Protein AF-A0A7V5C250-F1 (afdb_monomer)

pLDDT: mean 91.51, std 9.55, range [36.75, 97.75]

Secondary structure (DSSP, 8-state):
-PPP-SEEEETTEEEETTEEEETT-BHHHHHHHHHHHH-S-SEE--SEEGGG-TT--PSSSEEEEEEETTEEEEEE-S--SS-SSS--EEEEEEE-SPSSP-EETT--BTT-BHHHHHHHH-STTEEEEE-SS-TTSEEEEES--SS--EEEEES-SSTT-BB---EEEPPTT-

Structure (mmCIF, N/CA/C/O backbone):
data_AF-A0A7V5C250-F1
#
_entry.id   AF-A0A7V5C250-F1
#
loop_
_atom_site.group_PDB
_atom_site.id
_atom_site.type_symbol
_atom_site.label_atom_id
_atom_site.label_alt_id
_atom_site.label_comp_id
_atom_site.label_asym_id
_atom_site.label_entity_id
_atom_site.label_seq_id
_atom_site.pdbx_PDB_ins_code
_atom_site.Cartn_x
_atom_site.Cartn_y
_atom_site.Cartn_z
_atom_site.occupancy
_atom_site.B_iso_or_equiv
_atom_site.auth_seq_id
_atom_site.auth_comp_id
_atom_site.auth_asym_id
_atom_site.auth_atom_id
_atom_site.pdbx_PDB_model_num
ATOM 1 N N . MET A 1 1 ? -15.022 -21.626 -5.020 1.00 39.81 1 MET A N 1
ATOM 2 C CA . MET A 1 1 ? -15.410 -20.202 -4.944 1.00 39.81 1 MET A CA 1
ATOM 3 C C . MET A 1 1 ? -15.406 -19.664 -6.365 1.00 39.81 1 MET A C 1
ATOM 5 O O . MET A 1 1 ? -14.561 -20.129 -7.127 1.00 39.81 1 MET A O 1
ATOM 9 N N . PRO A 1 2 ? -16.362 -18.813 -6.773 1.00 36.75 2 PRO A N 1
ATOM 10 C CA . PRO A 1 2 ? -16.223 -18.105 -8.042 1.00 36.75 2 PRO A CA 1
ATOM 11 C C . PRO A 1 2 ? -14.930 -17.271 -8.000 1.00 36.75 2 PRO A C 1
ATOM 13 O O . PRO A 1 2 ? -14.522 -16.882 -6.903 1.00 36.75 2 PRO A O 1
ATOM 16 N N . PRO A 1 3 ? -14.255 -17.036 -9.137 1.00 47.78 3 PRO A N 1
ATOM 17 C CA . PRO A 1 3 ? -13.134 -16.107 -9.157 1.00 47.78 3 PRO A CA 1
ATOM 18 C C . PRO A 1 3 ? -13.649 -14.734 -8.710 1.00 47.78 3 PRO A C 1
ATOM 20 O O . PRO A 1 3 ? -14.612 -14.222 -9.287 1.00 47.78 3 PRO A O 1
ATOM 23 N N . SER A 1 4 ? -13.051 -14.162 -7.661 1.00 54.00 4 SER A N 1
ATOM 24 C CA . SER A 1 4 ? -13.277 -12.755 -7.331 1.00 54.00 4 SER A CA 1
ATOM 25 C C . SER A 1 4 ? -12.920 -11.927 -8.567 1.00 54.00 4 SER A C 1
ATOM 27 O O . SER A 1 4 ? -11.963 -12.242 -9.267 1.00 54.00 4 SER A O 1
ATOM 29 N N . THR A 1 5 ? -13.724 -10.920 -8.896 1.00 67.00 5 THR A N 1
ATOM 30 C CA . THR A 1 5 ? -13.434 -9.956 -9.982 1.00 67.00 5 THR A CA 1
ATOM 31 C C . THR A 1 5 ? -12.969 -8.630 -9.377 1.00 67.00 5 THR A C 1
ATOM 33 O O . THR A 1 5 ? -13.219 -7.560 -9.909 1.00 67.00 5 THR A O 1
ATOM 36 N N . GLU A 1 6 ? -12.358 -8.702 -8.202 1.00 86.81 6 GLU A N 1
ATOM 37 C CA . GLU A 1 6 ? -12.031 -7.556 -7.363 1.00 86.81 6 GLU A CA 1
ATOM 38 C C . GLU A 1 6 ? -10.576 -7.673 -6.920 1.00 86.81 6 GLU A C 1
ATOM 40 O O . GLU A 1 6 ? -10.016 -8.776 -6.897 1.00 86.81 6 GLU A O 1
ATOM 45 N N . VAL A 1 7 ? -9.974 -6.536 -6.587 1.00 92.50 7 VAL A N 1
ATOM 46 C CA . VAL A 1 7 ? -8.665 -6.490 -5.944 1.00 92.50 7 VAL A CA 1
ATOM 47 C C . VAL A 1 7 ? -8.858 -6.561 -4.432 1.00 92.50 7 VAL A C 1
ATOM 49 O O . VAL A 1 7 ? -9.634 -5.797 -3.865 1.00 92.50 7 VAL A O 1
ATOM 52 N N . VAL A 1 8 ? -8.148 -7.480 -3.784 1.00 95.94 8 VAL A N 1
ATOM 53 C CA . VAL A 1 8 ? -8.132 -7.629 -2.323 1.00 95.94 8 VAL A CA 1
ATOM 54 C C . VAL A 1 8 ? -6.754 -7.240 -1.799 1.00 95.94 8 VAL A C 1
ATOM 56 O O . VAL A 1 8 ? -5.744 -7.711 -2.322 1.00 95.94 8 VAL A O 1
ATOM 59 N N . LEU A 1 9 ? -6.719 -6.386 -0.776 1.00 96.19 9 LEU A N 1
ATOM 60 C CA . LEU A 1 9 ? -5.489 -5.851 -0.176 1.00 96.19 9 LEU A CA 1
ATOM 61 C C . LEU A 1 9 ? -4.973 -6.768 0.946 1.00 96.19 9 LEU A C 1
ATOM 63 O O . LEU A 1 9 ? -5.772 -7.271 1.741 1.00 96.19 9 LEU A O 1
ATOM 67 N N . THR A 1 10 ? -3.660 -7.002 1.016 1.00 96.50 10 THR A N 1
ATOM 68 C CA . THR A 1 10 ? -3.048 -7.949 1.968 1.00 96.50 10 THR A CA 1
ATOM 69 C C . THR A 1 10 ? -1.661 -7.495 2.434 1.00 96.50 10 THR A C 1
ATOM 71 O O . THR A 1 10 ? -1.009 -6.677 1.795 1.00 96.50 10 THR A O 1
ATOM 74 N N . ASP A 1 11 ? -1.158 -8.092 3.512 1.00 95.56 11 ASP A N 1
ATOM 75 C CA . ASP A 1 11 ? 0.192 -7.865 4.047 1.00 95.56 11 ASP A CA 1
ATOM 76 C C . ASP A 1 11 ? 1.328 -8.443 3.192 1.00 95.56 11 ASP A C 1
ATOM 78 O O . ASP A 1 11 ? 2.486 -8.071 3.379 1.00 95.56 11 ASP A O 1
ATOM 82 N N . GLU A 1 12 ? 1.019 -9.285 2.208 1.00 95.62 12 GLU A N 1
ATOM 83 C CA . GLU A 1 12 ? 2.008 -9.863 1.288 1.00 95.62 12 GLU A CA 1
ATOM 84 C C . GLU A 1 12 ? 1.921 -9.289 -0.139 1.00 95.62 12 GLU A C 1
ATOM 86 O O . GLU A 1 12 ? 2.709 -9.670 -1.009 1.00 95.62 12 GLU A O 1
ATOM 91 N N . GLY A 1 13 ? 0.978 -8.377 -0.395 1.00 96.19 13 GLY A N 1
ATOM 92 C CA . GLY A 1 13 ? 0.708 -7.799 -1.711 1.00 96.19 13 GLY A CA 1
ATOM 93 C C . GLY A 1 13 ? -0.789 -7.635 -1.956 1.00 96.19 13 GLY A C 1
ATOM 94 O O . GLY A 1 13 ? -1.530 -7.196 -1.078 1.00 96.19 13 GLY A O 1
ATOM 95 N N . ILE A 1 14 ? -1.260 -8.016 -3.141 1.00 96.81 14 ILE A N 1
ATOM 96 C CA . ILE A 1 14 ? -2.683 -7.969 -3.494 1.00 96.81 14 ILE A CA 1
ATOM 97 C C . ILE A 1 14 ? -3.136 -9.266 -4.162 1.00 96.81 14 ILE A C 1
ATOM 99 O O . ILE A 1 14 ? -2.368 -9.956 -4.833 1.00 96.81 14 ILE A O 1
ATOM 103 N N . GLN A 1 15 ? -4.421 -9.577 -4.046 1.00 96.06 15 GLN A N 1
ATOM 104 C CA . GLN A 1 15 ? -5.065 -10.569 -4.896 1.00 96.06 15 GLN A CA 1
ATOM 105 C C . GLN A 1 15 ? -5.864 -9.842 -5.979 1.00 96.06 15 GLN A C 1
ATOM 107 O O . GLN A 1 15 ? -6.912 -9.268 -5.699 1.00 96.06 15 GLN A O 1
ATOM 112 N N . ALA A 1 16 ? -5.382 -9.879 -7.220 1.00 94.19 16 ALA A N 1
ATOM 113 C CA . ALA A 1 16 ? -6.074 -9.340 -8.385 1.00 94.19 16 ALA A CA 1
ATOM 114 C C . ALA A 1 16 ? -6.988 -10.422 -8.975 1.00 94.19 16 ALA A C 1
ATOM 116 O O . ALA A 1 16 ? -6.586 -11.268 -9.780 1.00 94.19 16 ALA A O 1
ATOM 117 N N . GLY A 1 17 ? -8.238 -10.428 -8.521 1.00 90.56 17 GLY A N 1
ATOM 118 C CA . GLY A 1 17 ? -9.233 -11.412 -8.903 1.00 90.56 17 GLY A CA 1
ATO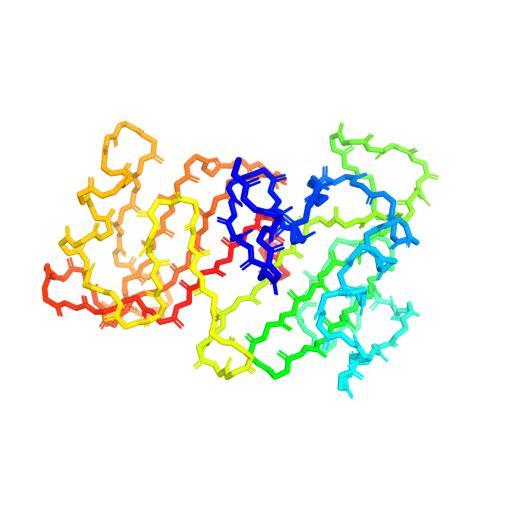M 119 C C . GLY A 1 17 ? -8.831 -12.853 -8.566 1.00 90.56 17 GLY A C 1
ATOM 120 O O . GLY A 1 17 ? -8.838 -13.270 -7.407 1.00 90.56 17 GLY A O 1
ATOM 121 N N . GLY A 1 18 ? -8.505 -13.651 -9.586 1.00 89.75 18 GLY A N 1
ATOM 122 C CA . GLY A 1 18 ? -8.032 -15.031 -9.416 1.00 89.75 18 GLY A CA 1
ATOM 123 C C . GLY A 1 18 ? -6.521 -15.173 -9.196 1.00 89.75 18 GLY A C 1
ATOM 124 O O . GLY A 1 18 ? -6.065 -16.286 -8.930 1.00 89.75 18 GLY A O 1
ATOM 125 N N . THR A 1 19 ? -5.759 -14.085 -9.321 1.00 94.25 19 THR A N 1
ATOM 126 C CA . THR A 1 19 ? -4.293 -14.103 -9.370 1.00 94.25 19 THR A CA 1
ATOM 127 C C . THR A 1 19 ? -3.703 -13.448 -8.128 1.00 94.25 19 THR A C 1
ATOM 129 O O . THR A 1 19 ? -4.069 -12.332 -7.771 1.00 94.25 19 THR A O 1
ATOM 132 N N . TRP A 1 20 ? -2.764 -14.135 -7.481 1.00 95.69 20 TRP A N 1
ATOM 133 C CA . TRP A 1 20 ? -1.956 -13.553 -6.411 1.00 95.69 20 TRP A CA 1
ATOM 134 C C . TRP A 1 20 ? -0.824 -12.713 -6.993 1.00 95.69 20 TRP A C 1
ATOM 136 O O . TRP A 1 20 ? -0.086 -13.194 -7.850 1.00 95.69 20 TRP A O 1
ATOM 146 N N . VAL A 1 21 ? -0.685 -11.488 -6.496 1.00 97.12 21 VAL A N 1
ATOM 147 C CA . VAL A 1 21 ? 0.361 -10.532 -6.857 1.00 97.12 21 VAL A CA 1
ATOM 148 C C . VAL A 1 21 ? 1.117 -10.166 -5.583 1.00 97.12 21 VAL A C 1
ATOM 150 O O . VAL A 1 21 ? 0.704 -9.301 -4.814 1.00 97.12 21 VAL A O 1
ATOM 153 N N . TYR A 1 22 ? 2.223 -10.864 -5.349 1.00 96.81 22 TYR A N 1
ATOM 154 C CA . TYR A 1 22 ? 3.066 -10.667 -4.171 1.00 96.81 22 TYR A CA 1
ATOM 155 C C . TYR A 1 22 ? 3.995 -9.467 -4.330 1.00 96.81 22 TYR A C 1
ATOM 157 O O . TYR A 1 22 ? 4.445 -9.180 -5.444 1.00 96.81 22 TYR A O 1
ATOM 165 N N . PHE A 1 23 ? 4.380 -8.835 -3.222 1.00 96.88 23 PHE A N 1
ATOM 166 C CA . PHE A 1 23 ? 5.560 -7.973 -3.217 1.00 96.88 23 PHE A CA 1
ATOM 167 C C . PHE A 1 23 ? 6.773 -8.741 -3.762 1.00 96.88 23 PHE A C 1
ATOM 169 O O . PHE A 1 23 ? 6.956 -9.934 -3.515 1.00 96.88 23 PHE A O 1
ATOM 176 N N . GLY A 1 24 ? 7.561 -8.076 -4.601 1.00 95.50 24 GLY A N 1
ATOM 177 C CA . GLY A 1 24 ? 8.620 -8.708 -5.377 1.00 95.50 24 GLY A CA 1
ATOM 178 C C . GLY A 1 24 ? 8.162 -9.325 -6.699 1.00 95.50 24 GLY A C 1
ATOM 179 O O . GLY A 1 24 ? 9.011 -9.745 -7.478 1.00 95.50 24 GLY A O 1
ATOM 180 N N . MET A 1 25 ? 6.872 -9.379 -7.033 1.00 97.19 25 MET A N 1
ATOM 181 C CA . MET A 1 25 ? 6.458 -9.843 -8.362 1.00 97.19 25 MET A CA 1
ATOM 182 C C . MET A 1 25 ? 6.950 -8.884 -9.456 1.00 97.19 25 MET A C 1
ATOM 184 O O . MET A 1 25 ? 7.057 -7.672 -9.244 1.00 97.19 25 MET A O 1
ATOM 188 N N . ARG A 1 26 ? 7.307 -9.425 -10.629 1.00 97.19 26 ARG A N 1
ATOM 189 C CA . ARG A 1 26 ? 7.811 -8.606 -11.740 1.00 97.19 26 ARG A CA 1
ATOM 190 C C . ARG A 1 26 ? 6.754 -7.616 -12.197 1.00 97.19 26 ARG A C 1
ATOM 192 O O . ARG A 1 26 ? 5.584 -7.962 -12.296 1.00 97.19 26 ARG A O 1
ATOM 199 N N . GLU A 1 27 ? 7.207 -6.420 -12.557 1.00 96.44 27 GLU A N 1
ATOM 200 C CA . GLU A 1 27 ? 6.340 -5.327 -13.007 1.00 96.44 27 GLU A CA 1
ATOM 201 C C . GLU A 1 27 ? 5.358 -5.757 -14.109 1.00 96.44 27 GLU A C 1
ATOM 203 O O . GLU A 1 27 ? 4.163 -5.520 -13.978 1.00 96.44 27 GLU A O 1
ATOM 208 N N . GLU A 1 28 ? 5.838 -6.445 -15.147 1.00 96.38 28 GLU A N 1
ATOM 209 C CA . GLU A 1 28 ? 5.000 -6.883 -16.273 1.00 96.38 28 GLU A CA 1
ATOM 210 C C . GLU A 1 28 ? 3.907 -7.876 -15.839 1.00 96.38 28 GLU A C 1
ATOM 212 O O . GLU A 1 28 ? 2.752 -7.724 -16.227 1.00 96.38 28 GLU A O 1
ATOM 217 N N . GLU A 1 29 ? 4.258 -8.851 -14.993 1.00 96.25 29 GLU A N 1
ATOM 218 C CA . GLU A 1 29 ? 3.333 -9.873 -14.476 1.00 96.25 29 GLU A CA 1
ATOM 219 C C . GLU A 1 29 ? 2.268 -9.235 -13.566 1.00 96.25 29 GLU A C 1
ATOM 221 O O . GLU A 1 29 ? 1.075 -9.522 -13.687 1.00 96.25 29 GLU A O 1
ATOM 226 N N . THR A 1 30 ? 2.686 -8.310 -12.697 1.00 97.00 30 THR A N 1
ATOM 227 C CA . THR A 1 30 ? 1.782 -7.526 -11.851 1.00 97.00 30 THR A CA 1
ATOM 228 C C . THR A 1 30 ? 0.823 -6.682 -12.690 1.00 97.00 30 THR A C 1
ATOM 230 O O . THR A 1 30 ? -0.385 -6.705 -12.458 1.00 97.00 30 THR A O 1
ATOM 233 N N . MET A 1 31 ? 1.340 -5.947 -13.678 1.00 96.81 31 MET A N 1
ATOM 234 C CA . MET A 1 31 ? 0.531 -5.080 -14.532 1.00 96.81 31 MET A CA 1
ATOM 235 C C . MET A 1 31 ? -0.475 -5.876 -15.360 1.00 96.81 31 MET A C 1
ATOM 237 O O . MET A 1 31 ? -1.628 -5.461 -15.457 1.00 96.81 31 MET A O 1
ATOM 241 N N . GLU A 1 32 ? -0.089 -7.033 -15.902 1.00 95.94 32 GLU A N 1
ATOM 242 C CA . GLU A 1 32 ? -1.011 -7.933 -16.601 1.00 95.94 32 GLU A CA 1
ATOM 243 C C . GLU A 1 32 ? -2.151 -8.394 -15.680 1.00 95.94 32 GLU A C 1
ATOM 245 O O . GLU A 1 32 ? -3.323 -8.299 -16.048 1.00 95.94 32 GLU A O 1
ATOM 250 N N . ALA A 1 33 ? -1.831 -8.835 -14.460 1.00 95.19 33 ALA A N 1
ATOM 251 C CA . ALA A 1 33 ? -2.829 -9.315 -13.508 1.00 95.19 33 ALA A CA 1
ATOM 252 C C . ALA A 1 33 ? -3.810 -8.215 -13.066 1.00 95.19 33 ALA A C 1
ATOM 254 O O . ALA A 1 33 ? -5.016 -8.455 -12.993 1.00 95.19 33 ALA A O 1
ATOM 255 N N . VAL A 1 34 ? -3.311 -7.011 -12.780 1.00 95.25 34 VAL A N 1
ATOM 256 C CA . VAL A 1 34 ? -4.134 -5.912 -12.252 1.00 95.25 34 VAL A CA 1
ATOM 257 C C . VAL A 1 34 ? -4.980 -5.272 -13.347 1.00 95.25 34 VAL A C 1
ATOM 259 O O . VAL A 1 34 ? -6.179 -5.077 -13.149 1.00 95.25 34 VAL A O 1
ATOM 262 N N . THR A 1 35 ? -4.408 -5.013 -14.526 1.00 95.06 35 THR A N 1
ATOM 263 C CA . THR A 1 35 ? -5.159 -4.432 -15.657 1.00 95.06 35 THR A CA 1
ATOM 264 C C . THR A 1 35 ? -6.241 -5.375 -16.182 1.00 95.06 35 THR A C 1
ATOM 266 O O . THR A 1 35 ? -7.286 -4.913 -16.636 1.00 95.06 35 THR A O 1
ATOM 269 N N . ALA A 1 36 ? -6.068 -6.694 -16.043 1.00 93.94 36 ALA A N 1
ATOM 270 C CA . ALA A 1 36 ? -7.117 -7.663 -16.359 1.00 93.94 36 ALA A CA 1
ATOM 271 C C . ALA A 1 36 ? -8.372 -7.515 -15.475 1.00 93.94 36 ALA A C 1
ATOM 273 O O . ALA A 1 36 ? -9.458 -7.925 -15.890 1.00 93.94 36 ALA A O 1
ATOM 274 N N . VAL A 1 37 ? -8.234 -6.943 -14.272 1.00 94.25 37 VAL A N 1
ATOM 275 C CA . VAL A 1 37 ? -9.333 -6.734 -13.316 1.00 94.25 37 VAL A CA 1
ATOM 276 C C . VAL A 1 37 ? -9.838 -5.292 -13.347 1.00 94.25 37 VAL A C 1
ATOM 278 O O . VAL A 1 37 ? -11.044 -5.073 -13.431 1.00 94.25 37 VAL A O 1
ATOM 281 N N . LEU A 1 38 ? -8.930 -4.316 -13.289 1.00 92.50 38 LEU A N 1
ATOM 282 C CA . LEU A 1 38 ? -9.260 -2.892 -13.165 1.00 92.50 38 LEU A CA 1
ATOM 283 C C . LEU A 1 38 ? -9.364 -2.151 -14.504 1.00 92.50 38 LEU A C 1
ATOM 285 O O . LEU A 1 38 ? -9.883 -1.038 -14.545 1.00 92.50 38 LEU A O 1
ATOM 289 N N . GLY A 1 39 ? -8.907 -2.758 -15.600 1.00 93.44 39 GLY A N 1
ATOM 290 C CA . GLY A 1 39 ? -8.749 -2.082 -16.884 1.00 93.44 39 GLY A CA 1
ATOM 291 C C . GLY A 1 39 ? -7.508 -1.188 -16.930 1.00 93.44 39 GLY A C 1
ATOM 292 O O . GLY A 1 39 ? -6.586 -1.320 -16.120 1.00 93.44 39 GLY A O 1
ATOM 293 N N . ASP A 1 40 ? -7.485 -0.285 -17.908 1.00 93.81 40 ASP A N 1
ATOM 294 C CA . ASP A 1 40 ? -6.367 0.636 -18.115 1.00 93.81 40 ASP A CA 1
ATOM 295 C C . ASP A 1 40 ? -6.219 1.613 -16.933 1.00 93.81 40 ASP A C 1
ATOM 297 O O . ASP A 1 40 ? -7.233 2.085 -16.407 1.00 93.81 40 ASP A O 1
ATOM 301 N N . PRO A 1 41 ? -4.982 1.935 -16.514 1.00 95.00 41 PRO A N 1
ATOM 302 C CA . PRO A 1 41 ? -4.751 2.921 -15.467 1.00 95.00 41 PRO A CA 1
ATOM 303 C C . PRO A 1 41 ? -5.083 4.339 -15.935 1.00 95.00 41 PRO A C 1
ATOM 305 O O . PRO A 1 41 ? -4.946 4.681 -17.112 1.00 95.00 41 PRO A O 1
ATOM 308 N N . GLU A 1 42 ? -5.476 5.189 -14.990 1.00 94.31 42 GLU A N 1
ATOM 309 C CA . GLU A 1 42 ? -5.726 6.612 -15.238 1.00 94.31 42 GLU A CA 1
ATOM 310 C C . GLU A 1 42 ? -4.414 7.394 -15.349 1.00 94.31 42 GLU A C 1
ATOM 312 O O . GLU A 1 42 ? -4.294 8.320 -16.158 1.00 94.31 42 GLU A O 1
ATOM 317 N N . VAL A 1 43 ? -3.421 6.996 -14.550 1.00 94.69 43 VAL A N 1
ATOM 318 C CA . VAL A 1 43 ? -2.080 7.578 -14.528 1.00 94.69 43 VAL A CA 1
ATOM 319 C C . VAL A 1 43 ? -1.049 6.463 -14.574 1.00 94.69 43 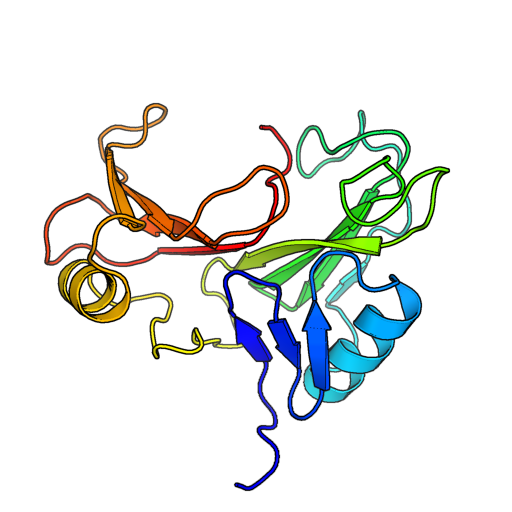VAL A C 1
ATOM 321 O O . VAL A 1 43 ? -1.137 5.473 -13.856 1.00 94.69 43 VAL A O 1
ATOM 324 N N . ASP A 1 44 ? -0.034 6.652 -15.406 1.00 96.62 44 ASP A N 1
ATOM 325 C CA . ASP A 1 44 ? 1.170 5.836 -15.426 1.00 96.62 44 ASP A CA 1
ATOM 326 C C . ASP A 1 44 ? 2.360 6.776 -15.600 1.00 96.62 44 ASP A C 1
ATOM 328 O O . ASP A 1 44 ? 2.515 7.420 -16.643 1.00 96.62 44 ASP A O 1
ATOM 332 N N . SER A 1 45 ? 3.191 6.895 -14.565 1.00 95.25 45 SER A N 1
ATOM 333 C CA . SER A 1 45 ? 4.349 7.790 -14.600 1.00 95.25 45 SER A CA 1
ATOM 334 C C . SER A 1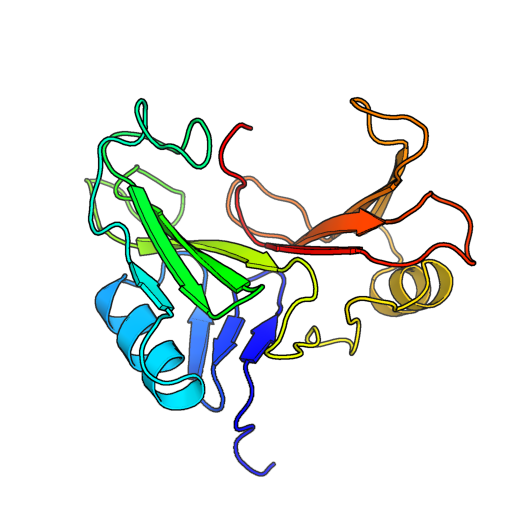 45 ? 5.422 7.330 -15.590 1.00 95.25 45 SER A C 1
ATOM 336 O O . SER A 1 45 ? 6.342 8.089 -15.905 1.00 95.25 45 SER A O 1
ATOM 338 N N . GLY A 1 46 ? 5.369 6.067 -16.023 1.00 95.69 46 GLY A N 1
ATOM 339 C CA . GLY A 1 46 ? 6.532 5.368 -16.543 1.00 95.69 46 GLY A CA 1
ATOM 340 C C . GLY A 1 46 ? 7.658 5.303 -15.505 1.00 95.69 46 GLY A C 1
ATOM 341 O O . GLY A 1 46 ? 7.482 5.623 -14.330 1.00 95.69 46 GLY A O 1
ATOM 342 N N . TRP A 1 47 ? 8.840 4.879 -15.943 1.00 96.00 47 TRP A N 1
ATOM 343 C CA . TRP A 1 47 ? 10.019 4.829 -15.080 1.00 96.00 47 TRP A CA 1
ATOM 344 C C . TRP A 1 47 ? 10.686 6.201 -14.997 1.00 96.00 47 TRP A C 1
ATOM 346 O O . TRP A 1 47 ? 11.213 6.701 -15.993 1.00 96.00 47 TRP A O 1
ATOM 356 N N . ILE A 1 48 ? 10.689 6.777 -13.800 1.00 94.88 48 ILE A N 1
ATOM 357 C CA . ILE A 1 48 ? 11.298 8.070 -13.490 1.00 94.88 48 ILE A CA 1
ATOM 358 C C . ILE A 1 48 ? 12.403 7.910 -12.444 1.00 94.88 48 ILE A C 1
ATOM 360 O O . ILE A 1 48 ? 12.511 6.881 -11.777 1.00 94.88 48 ILE A O 1
ATOM 364 N N . ASP A 1 49 ? 13.241 8.936 -12.316 1.00 92.81 49 ASP A N 1
ATOM 365 C CA . ASP A 1 49 ? 14.266 9.004 -11.275 1.00 92.81 49 ASP A CA 1
ATOM 366 C C . ASP A 1 49 ? 13.617 9.025 -9.883 1.00 92.81 49 ASP A C 1
ATOM 368 O O . ASP A 1 49 ? 12.800 9.900 -9.587 1.00 92.81 49 ASP A O 1
ATOM 372 N N . ALA A 1 50 ? 13.981 8.065 -9.030 1.00 89.62 50 ALA A N 1
ATOM 373 C CA . ALA A 1 50 ? 13.332 7.876 -7.731 1.00 89.62 50 ALA A CA 1
ATOM 374 C C . ALA A 1 50 ? 13.572 9.039 -6.753 1.00 89.62 50 ALA A C 1
ATOM 376 O O . ALA A 1 50 ? 12.737 9.296 -5.887 1.00 89.62 50 ALA A O 1
ATOM 377 N N . LEU A 1 51 ? 14.689 9.761 -6.904 1.00 87.50 51 LEU A N 1
ATOM 378 C CA . LEU A 1 51 ? 15.042 10.910 -6.062 1.00 87.50 51 LEU A CA 1
ATOM 379 C C . LEU A 1 51 ? 14.342 12.202 -6.501 1.00 87.50 51 LEU A C 1
ATOM 381 O O . LEU A 1 51 ? 14.272 13.159 -5.732 1.00 87.50 51 LEU A O 1
ATOM 385 N N . SER A 1 52 ? 13.826 12.222 -7.728 1.00 84.69 52 SER A N 1
ATOM 386 C CA . SER A 1 52 ? 13.091 13.341 -8.324 1.00 84.69 52 SER A CA 1
ATOM 387 C C . SER A 1 52 ? 11.594 13.042 -8.456 1.00 84.69 52 SER A C 1
ATOM 389 O O . SER A 1 52 ? 10.876 13.765 -9.150 1.00 84.69 52 SER A O 1
ATOM 391 N N . SER A 1 53 ? 11.130 11.957 -7.831 1.00 83.94 53 SER A N 1
ATOM 392 C CA . SER A 1 53 ? 9.748 11.503 -7.900 1.00 83.94 53 SER A CA 1
ATOM 393 C C . SER A 1 53 ? 8.802 12.514 -7.235 1.00 83.94 53 SER A C 1
ATOM 395 O O . SER A 1 53 ? 9.048 12.936 -6.101 1.00 83.94 53 SER A O 1
ATOM 397 N N . PRO A 1 54 ? 7.695 12.901 -7.898 1.00 83.81 54 PRO A N 1
ATOM 398 C CA . PRO A 1 54 ? 6.684 13.763 -7.289 1.00 83.81 54 PRO A CA 1
ATOM 399 C C . PRO A 1 54 ? 5.902 13.059 -6.166 1.00 83.81 54 PRO A C 1
ATOM 401 O O . PRO A 1 54 ? 5.190 13.730 -5.425 1.00 83.81 54 PRO A O 1
ATOM 404 N N . PHE A 1 55 ? 6.058 11.738 -6.021 1.00 79.62 55 PHE A N 1
ATOM 405 C CA . PHE A 1 55 ? 5.381 10.887 -5.035 1.00 79.62 55 PHE A CA 1
ATOM 406 C C . PHE A 1 55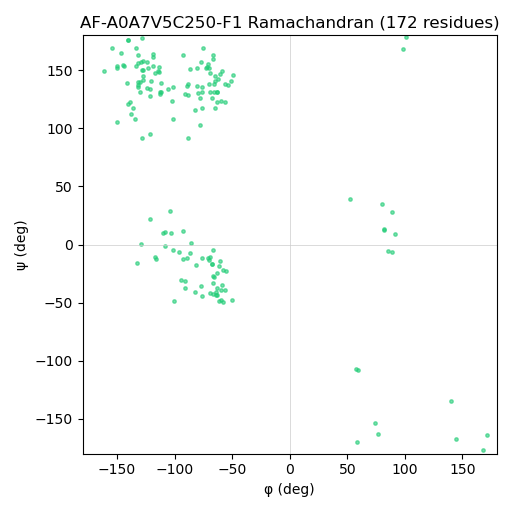 ? 6.188 10.705 -3.734 1.00 79.62 55 PHE A C 1
ATOM 408 O O . PHE A 1 55 ? 5.879 9.846 -2.919 1.00 79.62 55 PHE A O 1
ATOM 415 N N . GLY A 1 56 ? 7.253 11.492 -3.544 1.00 80.38 56 GLY A N 1
ATOM 416 C CA . GLY A 1 56 ? 8.173 11.371 -2.411 1.00 80.38 56 GLY A CA 1
ATOM 417 C C . GLY A 1 56 ? 9.469 10.647 -2.772 1.00 80.38 56 GLY A C 1
ATOM 418 O O . GLY A 1 56 ? 9.681 10.230 -3.910 1.00 80.38 56 GLY A O 1
ATOM 419 N N . VAL A 1 57 ? 10.373 10.528 -1.797 1.00 82.19 57 VAL A N 1
ATOM 420 C CA . VAL A 1 57 ? 11.677 9.882 -2.006 1.00 82.19 57 VAL A CA 1
ATOM 421 C C . VAL A 1 57 ? 11.483 8.370 -1.998 1.00 82.19 57 VAL A C 1
ATOM 423 O O . VAL A 1 57 ? 11.322 7.759 -0.946 1.00 82.19 57 VAL A O 1
ATOM 426 N N . CYS A 1 58 ? 11.487 7.767 -3.181 1.00 88.44 58 CYS A N 1
ATOM 427 C CA . CYS A 1 58 ? 11.354 6.323 -3.340 1.00 88.44 58 CYS A CA 1
ATOM 428 C C . CYS A 1 58 ? 12.736 5.638 -3.382 1.00 88.44 58 CYS A C 1
ATOM 430 O O . CYS A 1 58 ? 13.748 6.303 -3.641 1.00 88.44 58 CYS A O 1
ATOM 432 N N . PRO A 1 59 ? 12.812 4.306 -3.186 1.00 88.12 59 PRO A N 1
ATOM 433 C CA . PRO A 1 59 ? 14.068 3.569 -3.304 1.00 88.12 59 PRO A CA 1
ATOM 434 C C . PRO A 1 59 ? 14.742 3.766 -4.683 1.00 88.12 59 PRO A C 1
ATOM 436 O O . PRO A 1 59 ? 14.117 3.480 -5.711 1.00 88.12 59 PRO A O 1
ATOM 439 N N . PRO A 1 60 ? 16.001 4.250 -4.743 1.00 88.50 60 PRO A N 1
ATOM 440 C CA . PRO A 1 60 ? 16.719 4.479 -5.998 1.00 88.50 60 PRO A CA 1
ATOM 441 C C . PRO A 1 60 ? 17.131 3.165 -6.684 1.00 88.50 60 PRO A C 1
ATOM 443 O O . PRO A 1 60 ? 17.342 2.166 -6.001 1.00 88.50 60 PRO A O 1
ATOM 446 N N . PRO A 1 61 ? 17.335 3.150 -8.019 1.00 92.12 61 PRO A N 1
ATOM 447 C CA . PRO A 1 61 ? 17.489 4.324 -8.887 1.00 92.12 61 PRO A CA 1
ATOM 448 C C . PRO A 1 61 ? 16.203 4.801 -9.571 1.00 92.12 61 PRO A C 1
ATOM 450 O O . PRO A 1 61 ? 16.072 5.992 -9.845 1.00 92.12 61 PRO A O 1
ATOM 453 N N . LEU A 1 62 ? 15.272 3.896 -9.866 1.00 94.62 62 LEU A N 1
ATOM 454 C CA . LEU A 1 62 ? 14.074 4.204 -10.639 1.00 94.62 62 LEU A CA 1
ATOM 455 C C . LEU A 1 62 ? 12.823 3.754 -9.898 1.00 94.62 62 LEU A C 1
ATOM 457 O O . LEU A 1 62 ? 12.813 2.694 -9.269 1.00 94.62 62 LEU A O 1
ATOM 461 N N . VAL A 1 63 ? 11.764 4.537 -10.064 1.00 95.75 63 VAL A N 1
ATOM 462 C CA . VAL A 1 63 ? 10.417 4.223 -9.595 1.00 95.75 63 VAL A CA 1
ATOM 463 C C . VAL A 1 63 ? 9.426 4.371 -10.743 1.00 95.75 63 VAL A C 1
ATOM 465 O O . VAL A 1 63 ? 9.633 5.174 -11.656 1.00 95.75 63 VAL A O 1
ATOM 468 N N . ARG A 1 64 ? 8.352 3.593 -10.699 1.00 96.81 64 ARG A N 1
ATOM 469 C CA . ARG A 1 64 ? 7.156 3.798 -11.512 1.00 96.81 64 ARG A CA 1
ATOM 470 C C . ARG A 1 64 ? 5.935 3.709 -10.614 1.00 96.81 64 ARG A C 1
ATOM 472 O O . ARG A 1 64 ? 5.871 2.820 -9.770 1.00 96.81 64 ARG A O 1
ATOM 479 N N . VAL A 1 65 ? 4.992 4.617 -10.816 1.00 95.75 65 VAL A N 1
ATOM 480 C CA . VAL A 1 65 ? 3.718 4.661 -10.100 1.00 95.75 65 VAL A CA 1
ATOM 481 C C . VAL A 1 65 ? 2.594 4.574 -11.117 1.00 95.75 65 VAL A C 1
ATOM 483 O O . VAL A 1 65 ? 2.641 5.234 -12.161 1.00 95.75 65 VAL A O 1
ATOM 486 N N . VAL A 1 66 ? 1.621 3.717 -10.830 1.00 96.94 66 VAL A N 1
ATOM 487 C CA . VAL A 1 66 ? 0.460 3.479 -11.686 1.00 96.94 66 VAL A CA 1
ATOM 488 C C . VAL A 1 66 ? -0.805 3.581 -10.847 1.00 96.94 66 VAL A C 1
ATOM 490 O O . VAL A 1 66 ? -0.870 2.960 -9.790 1.00 96.94 66 VAL A O 1
ATOM 493 N N . GLU A 1 67 ? -1.797 4.342 -11.307 1.00 95.06 67 GLU A N 1
ATOM 494 C CA . GLU A 1 67 ? -2.951 4.740 -10.492 1.00 95.06 67 GLU A CA 1
ATOM 495 C C . GLU A 1 67 ? -4.297 4.412 -11.157 1.00 95.06 67 GLU A C 1
ATOM 497 O O . GLU A 1 67 ? -4.486 4.599 -12.364 1.00 95.06 67 GLU A O 1
ATOM 502 N N . TRP A 1 68 ? -5.252 3.985 -10.329 1.00 94.38 68 TRP A N 1
ATOM 503 C CA . TRP A 1 68 ? -6.673 3.816 -10.636 1.00 94.38 68 TRP A CA 1
ATOM 504 C C . TRP A 1 68 ? -7.487 4.559 -9.573 1.00 94.38 68 TRP A C 1
ATOM 506 O O . TRP A 1 68 ? -7.790 4.004 -8.512 1.00 94.38 68 TRP A O 1
ATOM 516 N N . GLY A 1 69 ? -7.818 5.825 -9.834 1.00 91.69 69 GLY A N 1
ATOM 517 C CA . GLY A 1 69 ? -8.547 6.669 -8.893 1.00 91.69 69 GLY A CA 1
ATOM 518 C C . GLY A 1 69 ? -7.830 6.797 -7.546 1.00 91.69 69 GLY A C 1
ATOM 519 O O . GLY A 1 69 ? -6.829 7.494 -7.434 1.00 91.69 69 GLY A O 1
ATOM 520 N N . GLY A 1 70 ? -8.361 6.152 -6.504 1.00 91.38 70 GLY A N 1
ATOM 521 C CA . GLY A 1 70 ? -7.796 6.197 -5.14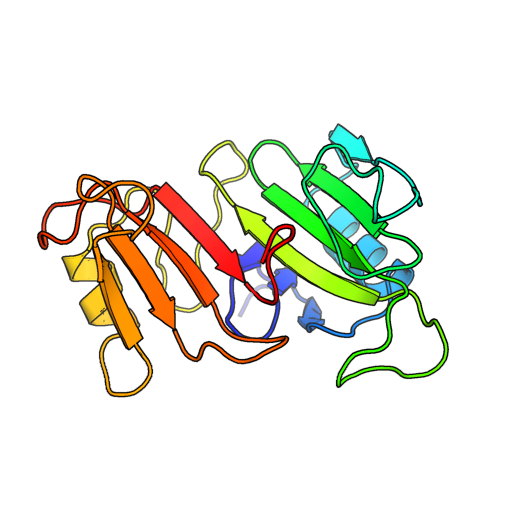9 1.00 91.38 70 GLY A CA 1
ATOM 522 C C . GLY A 1 70 ? -6.697 5.185 -4.846 1.00 91.38 70 GLY A C 1
ATOM 523 O O . GLY A 1 70 ? -6.270 5.132 -3.694 1.00 91.38 70 GLY A O 1
ATOM 524 N N . PHE A 1 71 ? -6.309 4.354 -5.815 1.00 95.19 71 PHE A N 1
ATOM 525 C CA . PHE A 1 71 ? -5.385 3.238 -5.626 1.00 95.19 71 PHE A CA 1
ATOM 526 C C . PHE A 1 71 ? -4.158 3.355 -6.516 1.00 95.19 71 PHE A C 1
ATOM 528 O O . PHE A 1 71 ? -4.287 3.464 -7.735 1.00 95.19 71 PHE A O 1
ATOM 535 N N . SER A 1 72 ? -2.983 3.261 -5.903 1.00 95.50 72 SER A N 1
ATOM 536 C CA . SER A 1 72 ? -1.692 3.404 -6.567 1.00 95.50 72 SER A CA 1
ATOM 537 C C . SER A 1 72 ? -0.828 2.172 -6.331 1.00 95.50 72 SER A C 1
ATOM 539 O O . SER A 1 72 ? -0.705 1.687 -5.207 1.00 95.50 72 SER A O 1
ATOM 541 N N . LEU A 1 73 ? -0.195 1.680 -7.393 1.00 96.75 73 LEU A N 1
ATOM 542 C CA . LEU A 1 73 ? 0.834 0.650 -7.342 1.00 96.75 73 LEU A CA 1
ATOM 543 C C . LEU A 1 73 ? 2.199 1.270 -7.581 1.00 96.75 73 LEU A C 1
ATOM 545 O O . LEU A 1 73 ? 2.400 2.012 -8.544 1.00 96.75 73 LEU A O 1
ATOM 549 N N . TYR A 1 74 ? 3.151 0.881 -6.747 1.00 97.12 74 TYR A N 1
ATOM 550 C CA . TYR A 1 74 ? 4.520 1.348 -6.799 1.00 97.12 74 TYR A CA 1
ATOM 551 C C . TYR A 1 74 ? 5.454 0.211 -7.204 1.00 97.12 74 TYR A C 1
ATOM 553 O O . TYR A 1 74 ? 5.453 -0.894 -6.645 1.00 97.12 74 TYR A O 1
ATOM 561 N N . PHE A 1 75 ? 6.299 0.517 -8.181 1.00 97.06 75 PHE A N 1
ATOM 562 C CA . PHE A 1 75 ? 7.320 -0.371 -8.709 1.00 97.06 75 PHE A CA 1
ATOM 563 C C . PHE A 1 75 ? 8.690 0.258 -8.525 1.00 97.06 75 PHE A C 1
ATOM 565 O O . PHE A 1 75 ? 8.866 1.458 -8.733 1.00 97.06 75 PHE A O 1
ATOM 572 N N . THR A 1 76 ? 9.678 -0.558 -8.181 1.00 95.25 76 THR A N 1
ATOM 573 C CA . THR A 1 76 ? 11.059 -0.114 -7.999 1.00 95.25 76 THR A CA 1
ATOM 574 C C . THR A 1 76 ? 12.019 -0.964 -8.818 1.00 95.25 76 THR A C 1
ATOM 576 O O . THR A 1 76 ? 11.715 -2.094 -9.209 1.00 95.25 76 THR A O 1
ATOM 579 N N . GLN A 1 77 ? 13.186 -0.388 -9.096 1.00 94.88 77 GLN A N 1
ATOM 580 C CA . GLN A 1 77 ? 14.365 -1.092 -9.593 1.00 94.88 77 GLN A CA 1
ATOM 581 C C . GLN A 1 77 ? 15.482 -1.164 -8.532 1.00 94.88 77 GLN A C 1
ATOM 583 O O . GLN A 1 77 ? 16.621 -1.498 -8.853 1.00 94.88 77 GLN A O 1
ATOM 588 N N . ALA A 1 78 ? 15.197 -0.789 -7.286 1.00 92.12 78 ALA A N 1
ATOM 589 C CA . ALA A 1 78 ? 16.138 -0.925 -6.184 1.00 92.12 78 ALA A CA 1
ATOM 590 C C . ALA A 1 78 ? 16.411 -2.400 -5.860 1.00 92.12 78 ALA A C 1
ATOM 592 O O . ALA A 1 78 ? 15.644 -3.287 -6.238 1.00 92.12 78 ALA A O 1
ATOM 593 N N . ASP A 1 79 ? 17.491 -2.649 -5.126 1.00 93.12 79 ASP A N 1
ATOM 594 C CA . ASP A 1 79 ? 17.668 -3.932 -4.455 1.00 93.12 79 ASP A CA 1
ATOM 595 C C . ASP A 1 79 ? 16.654 -4.042 -3.303 1.00 93.12 79 ASP A C 1
ATOM 597 O O . ASP A 1 79 ? 16.419 -3.076 -2.572 1.00 93.12 79 ASP A O 1
ATOM 601 N N . SER A 1 80 ? 16.064 -5.224 -3.154 1.00 91.06 80 SER A N 1
ATOM 602 C CA . SER A 1 80 ? 15.118 -5.583 -2.097 1.00 91.06 80 SER A CA 1
ATOM 603 C C . SER A 1 80 ? 15.388 -7.006 -1.612 1.00 91.06 80 SER A C 1
ATOM 605 O O . SER A 1 80 ? 16.207 -7.729 -2.188 1.00 91.06 80 SER A O 1
ATOM 607 N N . ASP A 1 81 ? 14.659 -7.451 -0.590 1.00 91.00 81 ASP A N 1
ATOM 608 C CA . ASP A 1 81 ? 14.729 -8.843 -0.124 1.00 91.00 81 ASP A CA 1
ATOM 609 C C . ASP A 1 81 ? 14.297 -9.861 -1.196 1.00 91.00 81 ASP A C 1
ATOM 611 O O . ASP A 1 81 ? 14.641 -11.043 -1.119 1.00 91.00 81 ASP A O 1
ATOM 615 N N . PHE A 1 82 ? 13.569 -9.412 -2.223 1.00 90.50 82 PHE A N 1
ATOM 616 C CA . PHE A 1 82 ? 13.079 -10.258 -3.311 1.00 90.50 82 PHE A CA 1
ATOM 617 C C . PHE A 1 82 ? 14.057 -10.333 -4.483 1.00 90.50 82 PHE A C 1
ATOM 619 O O . PHE A 1 82 ? 14.204 -11.387 -5.107 1.00 90.50 82 PHE A O 1
ATOM 626 N N . TRP A 1 83 ? 14.720 -9.216 -4.799 1.00 93.00 83 TRP A N 1
ATOM 627 C CA . TRP A 1 83 ? 15.595 -9.111 -5.959 1.00 93.00 83 TRP A CA 1
ATOM 628 C C . TRP A 1 83 ? 16.841 -8.292 -5.680 1.00 93.00 83 TRP A C 1
ATOM 630 O O . TRP A 1 83 ? 16.787 -7.198 -5.131 1.00 93.00 83 TRP A O 1
ATOM 640 N N . LEU A 1 84 ? 17.957 -8.789 -6.209 1.00 90.25 84 LEU A N 1
ATOM 641 C CA . LEU A 1 84 ? 19.206 -8.050 -6.322 1.00 90.25 84 LEU A CA 1
ATOM 642 C C . LEU A 1 84 ? 19.533 -7.815 -7.800 1.00 90.25 84 LEU A C 1
ATOM 644 O O . LEU A 1 84 ? 19.241 -8.660 -8.652 1.00 90.25 84 LEU A O 1
ATOM 648 N N . GLY A 1 85 ? 20.197 -6.704 -8.105 1.00 86.88 85 GLY A N 1
ATOM 649 C CA . GLY A 1 85 ? 20.741 -6.430 -9.436 1.00 86.88 85 GLY A CA 1
ATOM 650 C C . GLY A 1 85 ? 19.775 -5.724 -10.387 1.00 86.88 85 GLY A C 1
ATOM 651 O O . GLY A 1 85 ? 19.901 -5.870 -11.604 1.00 86.88 85 GLY A O 1
ATOM 652 N N . GLY A 1 86 ? 18.832 -4.943 -9.855 1.00 88.88 86 GLY A N 1
ATOM 653 C CA . GLY A 1 86 ? 18.034 -4.017 -10.658 1.00 88.88 86 GLY A CA 1
ATOM 654 C C . GLY A 1 86 ? 16.870 -4.644 -11.427 1.00 88.88 86 GLY A C 1
ATOM 655 O O . GLY A 1 86 ? 16.559 -4.218 -12.546 1.00 88.88 86 GLY A O 1
ATOM 656 N N . VAL A 1 87 ? 16.220 -5.657 -10.852 1.00 95.25 87 VAL A N 1
ATOM 657 C CA . VAL A 1 87 ? 14.966 -6.200 -11.394 1.00 95.25 87 VAL A CA 1
ATOM 658 C C . VAL A 1 87 ? 13.825 -5.246 -11.064 1.00 95.25 87 VAL A C 1
ATOM 660 O O . VAL A 1 87 ? 13.663 -4.832 -9.922 1.00 95.25 87 VAL A O 1
ATOM 663 N N . ARG A 1 88 ? 13.014 -4.917 -12.068 1.00 96.44 88 ARG A N 1
ATOM 664 C CA . ARG A 1 88 ? 11.807 -4.107 -11.900 1.00 96.44 88 ARG A CA 1
ATOM 665 C C . ARG A 1 88 ? 10.698 -4.940 -11.276 1.00 96.44 88 ARG A C 1
ATOM 667 O O . ARG A 1 88 ? 10.257 -5.922 -11.879 1.00 96.44 88 ARG A O 1
ATOM 674 N N . HIS A 1 89 ? 10.257 -4.552 -10.092 1.00 96.94 89 HIS A N 1
ATOM 675 C CA . HIS A 1 89 ? 9.277 -5.319 -9.339 1.00 96.94 89 HIS A CA 1
ATOM 676 C C . HIS A 1 89 ? 8.323 -4.421 -8.559 1.00 96.94 89 HIS A C 1
ATOM 678 O O . HIS A 1 89 ? 8.638 -3.277 -8.233 1.00 96.94 89 HIS A O 1
ATOM 684 N N . PHE A 1 90 ? 7.142 -4.965 -8.293 1.00 97.38 90 PHE A N 1
ATOM 685 C CA . PHE A 1 90 ? 6.136 -4.392 -7.412 1.00 97.38 90 PHE A CA 1
ATOM 686 C C . PHE A 1 90 ? 6.628 -4.447 -5.965 1.00 97.38 90 PHE A C 1
ATOM 688 O O . PHE A 1 90 ? 7.089 -5.500 -5.526 1.00 97.38 90 PHE A O 1
ATOM 695 N N . PHE A 1 91 ? 6.550 -3.339 -5.230 1.00 95.56 91 PHE A N 1
ATOM 696 C CA . PHE A 1 91 ? 7.036 -3.292 -3.843 1.00 95.56 91 PHE A CA 1
ATOM 697 C C . PHE A 1 91 ? 6.066 -2.647 -2.856 1.00 95.56 91 PHE A C 1
ATOM 699 O O . PHE A 1 91 ? 6.268 -2.792 -1.653 1.00 95.56 91 PHE A O 1
ATOM 706 N N . SER A 1 92 ? 5.055 -1.921 -3.338 1.00 96.50 92 SER A N 1
ATOM 707 C CA . SER A 1 92 ? 4.127 -1.217 -2.461 1.00 96.50 92 SER A CA 1
ATOM 708 C C . SER A 1 92 ? 2.832 -0.846 -3.167 1.00 96.50 92 SER A C 1
ATOM 710 O O . SER A 1 92 ? 2.828 -0.601 -4.377 1.00 96.50 92 SER A O 1
ATOM 712 N N . TYR A 1 93 ? 1.738 -0.808 -2.414 1.00 96.69 93 TYR A N 1
ATOM 713 C CA . TYR A 1 93 ? 0.467 -0.245 -2.851 1.00 96.69 93 TYR A CA 1
ATOM 714 C C . TYR A 1 93 ? -0.041 0.778 -1.835 1.00 96.69 93 TYR A C 1
ATOM 716 O O . TYR A 1 93 ? 0.177 0.633 -0.632 1.00 96.69 93 TYR A O 1
ATOM 724 N N . GLU A 1 94 ? -0.785 1.769 -2.314 1.00 95.25 94 GLU A N 1
ATOM 725 C CA . GLU A 1 94 ? -1.464 2.755 -1.473 1.00 95.25 94 GLU A CA 1
ATOM 726 C C . GLU A 1 94 ? -2.927 2.888 -1.882 1.00 95.25 94 GLU A C 1
ATOM 728 O O . GLU A 1 94 ? -3.250 2.880 -3.070 1.00 95.25 94 GLU A O 1
ATOM 733 N N . TYR A 1 95 ? -3.819 3.015 -0.899 1.00 95.06 95 TYR A N 1
ATOM 734 C CA . TYR A 1 95 ? -5.249 3.188 -1.139 1.00 95.06 95 TYR A CA 1
ATOM 735 C C . TYR A 1 95 ? -5.851 4.225 -0.192 1.00 95.06 95 TYR A C 1
ATOM 737 O O . TYR A 1 95 ? -5.796 4.057 1.025 1.00 95.06 95 TYR A O 1
ATOM 745 N N . VAL A 1 96 ? -6.474 5.271 -0.745 1.00 91.12 96 VAL A N 1
ATOM 746 C CA . VAL A 1 96 ? -7.019 6.424 0.009 1.00 91.12 96 VAL A CA 1
ATOM 747 C C . VAL A 1 96 ? -8.528 6.653 -0.184 1.00 91.12 96 VAL A C 1
ATOM 749 O O . VAL A 1 96 ? -9.040 7.746 0.052 1.00 91.12 96 VAL A O 1
ATOM 752 N N . GLY A 1 97 ? -9.280 5.624 -0.592 1.00 76.19 97 GLY A N 1
ATOM 753 C CA . GLY A 1 97 ? -10.751 5.632 -0.502 1.00 76.19 97 GLY A CA 1
ATOM 754 C C . GLY A 1 97 ? -11.524 6.349 -1.601 1.00 76.19 97 GLY A C 1
ATOM 755 O O . GLY A 1 97 ? -12.727 6.563 -1.446 1.00 76.19 97 GLY A O 1
ATOM 756 N N . ALA A 1 98 ? -10.879 6.712 -2.707 1.00 76.62 98 ALA A N 1
ATOM 757 C CA . ALA A 1 98 ? -11.598 7.020 -3.940 1.00 76.62 98 ALA A CA 1
ATOM 758 C C . ALA A 1 98 ? -11.838 5.726 -4.743 1.00 76.62 98 ALA A C 1
ATOM 760 O O . ALA A 1 98 ? -11.028 4.808 -4.628 1.00 76.62 98 ALA A O 1
ATOM 761 N N . PRO A 1 99 ? -12.917 5.634 -5.549 1.00 75.50 99 PRO A N 1
ATOM 762 C CA . PRO A 1 99 ? -13.188 4.453 -6.366 1.00 75.50 99 PRO A CA 1
ATOM 763 C C . PRO A 1 99 ? -11.962 4.004 -7.184 1.00 75.50 99 PRO A C 1
ATOM 765 O O . PRO A 1 99 ? -11.224 4.875 -7.651 1.00 75.50 99 PRO A O 1
ATOM 768 N N . PRO A 1 100 ? -11.769 2.691 -7.410 1.00 79.62 100 PRO A N 1
ATOM 769 C CA . PRO A 1 100 ? -12.645 1.581 -7.014 1.00 79.62 100 PRO A CA 1
ATOM 770 C C . PRO A 1 100 ? -12.619 1.297 -5.505 1.00 79.62 100 PRO A C 1
ATOM 772 O O . PRO A 1 100 ? -11.634 1.568 -4.830 1.00 79.62 100 PRO A O 1
ATOM 775 N N . GLU A 1 101 ? -13.718 0.761 -4.970 1.00 86.81 101 GLU A N 1
ATOM 776 C CA . GLU A 1 101 ? -13.757 0.342 -3.567 1.00 86.81 101 GLU A CA 1
ATOM 777 C C . GLU A 1 101 ? -13.043 -1.001 -3.402 1.00 86.81 101 GLU A C 1
ATOM 779 O O . GLU A 1 101 ? -13.389 -1.964 -4.082 1.00 86.81 101 GLU A O 1
ATOM 784 N N . PHE A 1 102 ? -12.080 -1.054 -2.483 1.00 91.12 102 PHE A N 1
ATOM 785 C CA . PHE A 1 102 ? -11.360 -2.273 -2.124 1.00 91.12 102 PHE A CA 1
ATOM 786 C C . PHE A 1 102 ? -11.565 -2.635 -0.657 1.00 91.12 102 PHE A C 1
ATOM 788 O O . PHE A 1 102 ? -11.771 -1.767 0.202 1.00 91.12 102 PHE A O 1
ATOM 795 N N . ALA A 1 103 ? -11.444 -3.928 -0.374 1.00 94.12 103 ALA A N 1
ATOM 796 C CA . ALA A 1 103 ? -11.373 -4.463 0.974 1.00 94.12 103 ALA A CA 1
ATOM 797 C C . ALA A 1 103 ? -10.102 -5.296 1.164 1.00 94.12 103 ALA A C 1
ATOM 799 O O . ALA A 1 103 ? -9.526 -5.828 0.212 1.00 94.12 103 ALA A O 1
ATOM 800 N N . THR A 1 104 ? -9.676 -5.435 2.414 1.00 95.50 104 THR A N 1
ATOM 801 C CA . THR A 1 104 ? -8.632 -6.389 2.773 1.00 95.50 104 THR A CA 1
ATOM 802 C C . THR A 1 104 ? -9.157 -7.824 2.788 1.00 95.50 104 THR A C 1
ATOM 804 O O . THR A 1 104 ? -10.369 -8.067 2.804 1.00 95.50 104 THR A O 1
ATOM 807 N N . ASP A 1 105 ? -8.249 -8.794 2.874 1.00 93.81 105 ASP A N 1
ATOM 808 C CA . ASP A 1 105 ? -8.558 -10.217 3.087 1.00 93.81 105 ASP A CA 1
ATOM 809 C C . ASP A 1 105 ? -9.410 -10.490 4.342 1.00 93.81 105 ASP A C 1
ATOM 811 O O . ASP A 1 105 ? -10.119 -11.498 4.416 1.00 93.81 105 ASP A O 1
ATOM 815 N N . ARG A 1 106 ? -9.385 -9.568 5.314 1.00 94.88 106 ARG A N 1
ATOM 816 C CA . ARG A 1 106 ? -10.186 -9.614 6.550 1.00 94.88 106 ARG A CA 1
ATOM 817 C C . ARG A 1 106 ? -11.392 -8.678 6.545 1.00 94.88 106 ARG A C 1
ATOM 819 O O . ARG A 1 106 ? -12.049 -8.526 7.572 1.00 94.88 106 ARG A O 1
ATOM 826 N N . GLY A 1 107 ? -11.716 -8.089 5.396 1.00 94.12 107 GLY A N 1
ATOM 827 C CA . GLY A 1 107 ? -12.927 -7.296 5.193 1.00 94.12 107 GLY A CA 1
ATOM 828 C C . GLY A 1 107 ? -12.853 -5.849 5.685 1.00 94.12 107 GLY A C 1
ATOM 829 O O . GLY A 1 107 ? -13.898 -5.195 5.753 1.00 94.12 107 GLY A O 1
ATOM 830 N N . ILE A 1 108 ? -11.656 -5.343 6.003 1.00 96.06 108 ILE A N 1
ATOM 831 C CA . ILE A 1 108 ? -11.450 -3.928 6.333 1.00 96.06 108 ILE A CA 1
ATOM 832 C C . ILE A 1 108 ? -11.476 -3.107 5.053 1.00 96.06 108 ILE A C 1
ATOM 834 O O . ILE A 1 108 ? -10.875 -3.481 4.050 1.00 96.06 108 ILE A O 1
ATOM 838 N N . ARG A 1 109 ? -12.185 -1.983 5.091 1.00 95.31 109 ARG A N 1
ATOM 839 C CA . ARG A 1 109 ? -12.312 -1.044 3.976 1.00 95.31 109 ARG A CA 1
ATOM 840 C C . ARG A 1 109 ? -12.101 0.379 4.474 1.00 95.31 109 ARG A C 1
ATOM 842 O O . ARG A 1 109 ? -12.125 0.639 5.676 1.00 95.31 109 ARG A O 1
ATOM 849 N N . ILE A 1 110 ? -11.965 1.318 3.551 1.00 94.62 110 ILE A N 1
ATOM 850 C CA . ILE A 1 110 ? -11.990 2.738 3.905 1.00 94.62 110 ILE A CA 1
ATOM 851 C C . ILE A 1 110 ? -13.365 3.084 4.484 1.00 94.62 110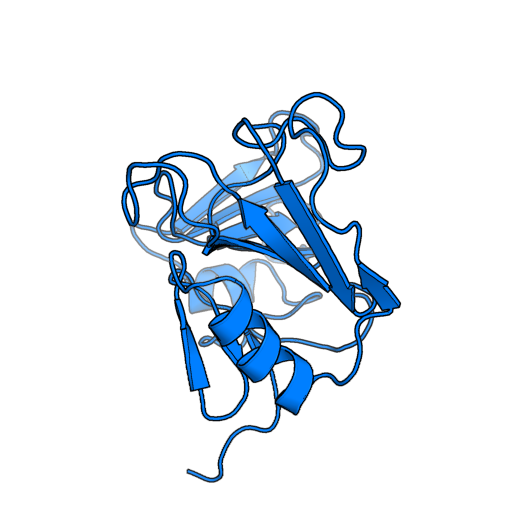 ILE A C 1
ATOM 853 O O . ILE A 1 110 ? -14.396 2.702 3.931 1.00 94.62 110 ILE A O 1
ATOM 857 N N . GLY A 1 111 ? -13.373 3.769 5.626 1.00 94.44 111 GLY A N 1
ATOM 858 C CA . GLY A 1 111 ? -14.570 4.032 6.420 1.00 94.44 111 GLY A CA 1
ATOM 859 C C . GLY A 1 111 ? -14.907 2.953 7.457 1.00 94.44 111 GLY A C 1
ATOM 860 O O . GLY A 1 111 ? -15.809 3.184 8.260 1.00 94.44 111 GLY A O 1
ATOM 861 N N . SER A 1 112 ? -14.199 1.813 7.489 1.00 96.50 112 SER A N 1
ATOM 862 C CA . SER A 1 112 ? -14.266 0.890 8.633 1.00 96.50 112 SER A CA 1
ATOM 863 C C . SER A 1 112 ? -13.795 1.587 9.901 1.00 96.50 112 SER A C 1
ATOM 865 O O . SER A 1 112 ? -12.905 2.431 9.857 1.00 96.50 112 SER A O 1
ATOM 867 N N . THR A 1 113 ? -14.376 1.220 11.034 1.00 97.56 113 THR A N 1
ATOM 868 C CA . THR A 1 113 ? -13.996 1.785 12.334 1.00 97.56 113 THR A CA 1
ATOM 869 C C . THR A 1 113 ? -12.694 1.180 12.860 1.00 97.56 113 THR A C 1
ATOM 871 O O . THR A 1 113 ? -12.341 0.049 12.521 1.00 97.56 113 THR A O 1
ATOM 874 N N . VAL A 1 114 ? -12.009 1.894 13.753 1.00 96.94 114 VAL A N 1
ATOM 875 C CA . VAL A 1 114 ? -10.867 1.371 14.513 1.00 96.94 114 VAL A CA 1
ATOM 876 C C . VAL A 1 114 ? -11.260 0.106 15.280 1.00 96.94 114 VAL A C 1
ATOM 878 O O . VAL A 1 114 ? -10.509 -0.861 15.273 1.00 96.94 114 VAL A O 1
ATOM 881 N N . ALA A 1 115 ? -12.467 0.046 15.854 1.00 97.25 115 ALA A N 1
ATOM 882 C CA . ALA A 1 115 ? -12.953 -1.163 16.520 1.00 97.25 115 ALA A CA 1
ATOM 883 C C . ALA A 1 115 ? -13.029 -2.381 15.577 1.00 97.25 115 ALA A C 1
ATOM 885 O O . ALA A 1 115 ? -12.711 -3.502 15.975 1.00 97.25 115 ALA A O 1
ATOM 886 N N . GLU A 1 116 ? -13.455 -2.182 14.326 1.00 97.75 116 GLU A N 1
ATOM 887 C CA . GLU A 1 116 ? -13.467 -3.242 13.310 1.00 97.75 116 GLU A CA 1
ATOM 888 C C . GLU A 1 116 ? -12.044 -3.632 12.897 1.00 97.75 116 GLU A C 1
ATOM 890 O O . GLU A 1 116 ? -11.749 -4.824 12.793 1.00 97.75 116 GLU A O 1
ATOM 895 N N . LEU A 1 117 ? -11.157 -2.648 12.716 1.00 96.56 117 LEU A N 1
ATOM 896 C CA . LEU A 1 117 ? -9.743 -2.857 12.400 1.00 96.56 117 LEU A CA 1
ATOM 897 C C . LEU A 1 117 ? -9.045 -3.698 13.481 1.00 96.56 117 LEU A C 1
ATOM 899 O O . LEU A 1 117 ? -8.415 -4.711 13.169 1.00 96.56 117 LEU A O 1
ATOM 903 N N . GLU A 1 118 ? -9.217 -3.333 14.752 1.00 96.25 118 GLU A N 1
ATOM 904 C CA . GLU A 1 118 ? -8.694 -4.074 15.902 1.00 96.25 118 GLU A CA 1
ATOM 905 C C . GLU A 1 118 ? -9.304 -5.476 16.006 1.00 96.25 118 GLU A C 1
ATOM 907 O O . GLU A 1 118 ? -8.604 -6.432 16.335 1.00 96.25 118 GLU A O 1
ATOM 912 N N . ALA A 1 119 ? -10.589 -5.647 15.687 1.00 97.06 119 ALA A N 1
ATOM 913 C CA . ALA A 1 119 ? -11.210 -6.969 15.672 1.00 97.06 119 ALA A CA 1
ATOM 914 C C . ALA A 1 119 ? -10.646 -7.879 14.563 1.00 97.06 119 ALA A C 1
ATOM 916 O O . ALA A 1 119 ? -10.561 -9.094 14.753 1.00 97.06 119 ALA A O 1
ATOM 917 N N . ALA A 1 120 ? -10.263 -7.311 13.415 1.00 96.44 120 ALA A N 1
ATOM 918 C CA . ALA A 1 120 ? -9.734 -8.053 12.271 1.00 96.44 120 ALA A CA 1
ATOM 919 C C . ALA A 1 120 ? -8.236 -8.389 12.397 1.00 96.44 120 ALA A C 1
ATOM 921 O O . ALA A 1 120 ? -7.808 -9.492 12.035 1.00 96.44 120 ALA A O 1
ATOM 922 N N . TYR A 1 121 ? -7.428 -7.451 12.894 1.00 96.06 121 TYR A N 1
ATOM 923 C CA . TYR A 1 121 ? -5.965 -7.563 12.906 1.00 96.06 121 TYR A CA 1
ATOM 924 C C . TYR A 1 121 ? -5.343 -7.609 14.301 1.00 96.06 121 TYR A C 1
ATOM 926 O O . TYR A 1 121 ? -4.179 -7.997 14.418 1.00 96.06 121 TYR A O 1
ATOM 934 N N . GLY A 1 122 ? -6.108 -7.287 15.346 1.00 92.88 122 GLY A N 1
ATOM 935 C CA . GLY A 1 122 ? -5.630 -7.181 16.719 1.00 92.88 122 GLY A CA 1
ATOM 936 C C . GLY A 1 122 ? -4.836 -8.398 17.188 1.00 92.88 122 GLY A C 1
ATOM 937 O O . GLY A 1 122 ? -5.142 -9.554 16.886 1.00 92.88 122 GLY A O 1
ATOM 938 N N . GLY A 1 123 ? -3.780 -8.126 17.946 1.00 94.00 123 GLY A N 1
ATOM 939 C CA . GLY A 1 123 ? -2.832 -9.134 18.393 1.00 94.00 123 GLY A CA 1
ATOM 940 C C . GLY A 1 123 ? -1.408 -8.584 18.440 1.00 94.00 123 GLY A C 1
ATOM 941 O O . GLY A 1 123 ? -1.208 -7.381 18.327 1.00 94.00 123 GLY A O 1
ATOM 942 N N . PRO A 1 124 ? -0.395 -9.452 18.587 1.00 93.62 124 PRO A N 1
ATOM 943 C CA . PRO A 1 124 ? 0.990 -9.027 18.807 1.00 93.62 124 PRO A CA 1
ATOM 944 C C . PRO A 1 124 ? 1.662 -8.380 17.587 1.00 93.62 124 PRO A C 1
ATOM 946 O O . PRO A 1 124 ? 2.742 -7.823 17.731 1.00 93.62 124 PRO A O 1
ATOM 949 N N . ARG A 1 125 ? 1.063 -8.509 16.397 1.00 95.00 125 ARG A N 1
ATOM 950 C CA . ARG A 1 125 ? 1.569 -7.949 15.134 1.00 95.00 125 ARG A CA 1
ATOM 951 C C . ARG A 1 125 ? 0.856 -6.662 14.717 1.00 95.00 125 ARG A C 1
ATOM 953 O O . ARG A 1 125 ? 1.219 -6.098 13.695 1.00 95.00 125 ARG A O 1
ATOM 960 N N . PHE A 1 126 ? -0.172 -6.255 15.458 1.00 96.75 126 PHE A N 1
ATOM 961 C CA . PHE A 1 126 ? -0.939 -5.050 15.180 1.00 96.75 126 PHE A CA 1
ATOM 962 C C . PHE A 1 126 ? -0.502 -3.934 16.117 1.00 96.75 126 PHE A C 1
ATOM 964 O O . PHE A 1 126 ? -0.375 -4.148 17.324 1.00 96.75 126 PHE A O 1
ATOM 971 N N . GLU A 1 127 ? -0.324 -2.748 15.556 1.00 96.44 127 GLU A N 1
ATOM 972 C CA . GLU A 1 127 ? -0.030 -1.535 16.299 1.00 96.44 127 GLU A CA 1
ATOM 973 C C . GLU A 1 127 ? -0.949 -0.411 15.818 1.00 96.44 127 GLU A C 1
ATOM 975 O O . GLU A 1 127 ? -1.217 -0.277 14.626 1.00 96.44 127 GLU A O 1
ATOM 980 N N . LEU A 1 128 ? -1.441 0.390 16.761 1.00 96.19 128 LEU A N 1
ATOM 981 C CA . LEU A 1 128 ? -2.170 1.625 16.505 1.00 96.19 128 LEU A CA 1
ATOM 982 C C . LEU A 1 128 ? -1.643 2.682 17.468 1.00 96.19 128 LEU A C 1
ATOM 984 O O . LEU A 1 128 ? -1.744 2.532 18.687 1.00 96.19 128 LEU A O 1
ATOM 988 N N . ILE A 1 129 ? -1.067 3.740 16.911 1.00 94.69 129 ILE A N 1
ATOM 989 C CA . ILE A 1 129 ? -0.479 4.855 17.652 1.00 94.69 129 ILE A CA 1
ATOM 990 C C . ILE A 1 129 ? -0.974 6.182 17.085 1.00 94.69 129 ILE A C 1
ATOM 992 O O . ILE A 1 129 ? -1.477 6.249 15.966 1.00 94.69 129 ILE A O 1
ATOM 996 N N . GLU A 1 130 ? -0.820 7.260 17.844 1.00 93.50 130 GLU A N 1
ATOM 997 C CA . GLU A 1 130 ? -0.963 8.609 17.294 1.00 93.50 130 GLU A CA 1
ATOM 998 C C . GLU A 1 130 ? 0.157 8.858 16.275 1.00 93.50 130 GLU A C 1
ATOM 1000 O O . GLU A 1 130 ? 1.315 8.492 16.502 1.00 93.50 130 GLU A O 1
ATOM 1005 N N . SER A 1 131 ? -0.178 9.479 15.144 1.00 86.88 131 SER A N 1
ATOM 1006 C CA . SER A 1 131 ? 0.809 9.811 14.125 1.00 86.88 131 SER A CA 1
ATOM 1007 C C . SER A 1 131 ? 1.821 10.810 14.696 1.00 86.88 131 SER A C 1
ATOM 1009 O O . SER A 1 131 ? 1.437 11.849 15.242 1.00 86.88 131 SER A O 1
ATOM 1011 N N . PRO A 1 132 ? 3.133 10.560 14.535 1.00 78.44 132 PRO A N 1
ATOM 1012 C CA . PRO A 1 132 ? 4.163 11.475 15.019 1.00 78.44 132 PRO A CA 1
ATOM 1013 C C . PRO A 1 132 ? 4.177 12.808 14.254 1.00 78.44 132 PRO A C 1
ATOM 1015 O O . PRO A 1 132 ? 4.782 13.775 14.719 1.00 78.44 132 PRO A O 1
ATOM 1018 N N . LEU A 1 133 ? 3.538 12.859 13.079 1.00 81.00 133 LEU A N 1
ATOM 1019 C CA . LEU A 1 133 ? 3.438 14.048 12.233 1.00 81.00 133 LEU A CA 1
ATOM 1020 C C . LEU A 1 133 ? 2.194 14.888 12.553 1.00 81.00 133 LEU A C 1
ATOM 1022 O O . LEU A 1 133 ? 2.240 16.110 12.420 1.00 81.00 133 LEU A O 1
ATOM 1026 N N . ASP A 1 134 ? 1.109 14.241 12.984 1.00 85.69 134 ASP A N 1
ATOM 1027 C CA . ASP A 1 134 ? -0.139 14.885 13.394 1.00 85.69 134 ASP A CA 1
ATOM 1028 C C . ASP A 1 134 ? -0.842 14.040 14.474 1.00 85.69 134 ASP A C 1
ATOM 1030 O O . ASP A 1 134 ? -1.452 13.023 14.143 1.00 85.69 134 ASP A O 1
ATOM 1034 N N . PRO A 1 135 ? -0.813 14.457 15.753 1.00 84.94 135 PRO A N 1
ATOM 1035 C CA . PRO A 1 135 ? -1.459 13.721 16.839 1.00 84.94 135 PRO A CA 1
ATOM 1036 C C . PRO A 1 135 ? -2.979 13.563 16.687 1.00 84.94 135 PRO A C 1
ATOM 1038 O O . PRO A 1 135 ? -3.576 12.766 17.403 1.00 84.94 135 PRO A O 1
ATOM 1041 N N . ALA A 1 136 ? -3.623 14.322 15.792 1.00 88.31 136 ALA A N 1
ATOM 1042 C CA . ALA A 1 136 ? -5.043 14.153 15.496 1.00 88.31 136 ALA A CA 1
ATOM 1043 C C . ALA A 1 136 ? -5.333 12.934 14.605 1.00 88.31 136 ALA A C 1
ATOM 1045 O O . ALA A 1 136 ? -6.492 12.575 14.453 1.00 88.31 136 ALA A O 1
ATOM 1046 N N . VAL A 1 137 ? -4.316 12.304 14.013 1.00 92.75 137 VAL A N 1
ATOM 1047 C CA . VAL A 1 137 ? -4.447 11.165 13.096 1.00 92.75 137 VAL A CA 1
ATOM 1048 C C . VAL A 1 137 ? -3.877 9.922 13.771 1.00 92.75 137 VAL A C 1
ATOM 1050 O O . VAL A 1 137 ? -2.820 9.982 14.395 1.00 92.75 137 VAL A O 1
ATOM 1053 N N . GLY A 1 138 ? -4.536 8.774 13.632 1.00 95.12 138 GLY A N 1
ATOM 1054 C CA . GLY A 1 138 ? -3.961 7.497 14.056 1.00 95.12 138 GLY A CA 1
ATOM 1055 C C . GLY A 1 138 ? -3.151 6.861 12.927 1.00 95.12 138 GLY A C 1
ATOM 1056 O O . GLY A 1 138 ? -3.600 6.839 11.782 1.00 95.12 138 GLY A O 1
ATOM 1057 N N . PHE A 1 139 ? -1.975 6.327 13.235 1.00 95.50 139 PHE A N 1
ATOM 1058 C CA . PHE A 1 139 ? -1.200 5.453 12.359 1.00 95.50 139 PHE A CA 1
ATOM 1059 C C . PHE A 1 139 ? -1.383 4.010 12.819 1.00 95.50 139 PHE A C 1
ATOM 1061 O O . PHE A 1 139 ? -1.119 3.692 13.980 1.00 95.50 139 PHE A O 1
ATOM 1068 N N . TRP A 1 140 ? -1.835 3.148 11.913 1.00 95.88 140 TRP A N 1
ATOM 1069 C CA . TRP A 1 140 ? -1.988 1.724 12.179 1.00 95.88 140 TRP A CA 1
ATOM 1070 C C . TRP A 1 140 ? -1.024 0.914 11.324 1.00 95.88 140 TRP A C 1
ATOM 1072 O O . TRP A 1 140 ? -0.703 1.299 10.200 1.00 95.88 140 TRP A O 1
ATOM 1082 N N . SER A 1 141 ? -0.590 -0.228 11.845 1.00 96.25 141 SER A N 1
ATOM 1083 C CA . SER A 1 141 ? 0.224 -1.186 11.112 1.00 96.25 141 SER A CA 1
ATOM 1084 C C . SER A 1 141 ? -0.123 -2.623 11.491 1.00 96.25 141 SER A C 1
ATOM 1086 O O . SER A 1 141 ? -0.642 -2.912 12.573 1.00 96.25 141 SER A O 1
ATOM 1088 N N . TYR A 1 142 ? 0.131 -3.538 10.561 1.00 97.00 142 TYR A N 1
ATOM 1089 C CA . TYR A 1 142 ? -0.032 -4.969 10.747 1.00 97.00 142 TYR A CA 1
ATOM 1090 C C . TYR A 1 142 ? 1.111 -5.721 10.072 1.00 97.00 142 TYR A C 1
ATOM 1092 O O . TYR A 1 142 ? 1.291 -5.620 8.861 1.00 97.00 142 TYR A O 1
ATOM 1100 N N . ASP A 1 143 ? 1.851 -6.495 10.867 1.00 94.75 143 ASP A N 1
ATOM 1101 C CA . ASP A 1 143 ? 2.993 -7.306 10.418 1.00 94.75 143 ASP A CA 1
ATOM 1102 C C . ASP A 1 143 ? 4.039 -6.503 9.627 1.00 94.75 143 ASP A C 1
ATOM 1104 O O . ASP A 1 143 ? 4.579 -6.956 8.619 1.00 94.75 143 ASP A O 1
ATOM 1108 N N . LEU A 1 144 ? 4.282 -5.267 10.075 1.00 91.69 144 LEU A N 1
ATOM 1109 C CA . LEU A 1 144 ? 5.157 -4.324 9.392 1.00 91.69 144 LEU A CA 1
ATOM 1110 C C . LEU A 1 144 ? 6.605 -4.833 9.388 1.00 91.69 144 LEU A C 1
ATOM 1112 O O . LEU A 1 144 ? 7.235 -4.986 10.438 1.00 91.69 144 LEU A O 1
ATOM 1116 N N . ALA A 1 145 ? 7.126 -5.064 8.189 1.00 91.00 145 ALA A N 1
ATOM 1117 C CA . ALA A 1 145 ? 8.516 -5.399 7.917 1.00 91.00 145 ALA A CA 1
ATOM 1118 C C . ALA A 1 145 ? 9.070 -4.449 6.843 1.00 91.00 145 ALA A C 1
ATOM 1120 O O . ALA A 1 145 ? 8.352 -3.604 6.321 1.00 91.00 145 ALA A O 1
ATOM 1121 N N . GLU A 1 146 ? 10.355 -4.571 6.499 1.00 88.50 146 GLU A N 1
ATOM 1122 C CA . GLU A 1 146 ? 11.010 -3.622 5.581 1.00 88.50 146 GLU A CA 1
ATOM 1123 C C . GLU A 1 146 ? 10.343 -3.546 4.194 1.00 88.50 146 GLU A C 1
ATOM 1125 O O . GLU A 1 146 ? 10.302 -2.475 3.593 1.00 88.50 146 GLU A O 1
ATOM 1130 N N . TRP A 1 147 ? 9.818 -4.668 3.691 1.00 90.88 147 TRP A N 1
ATOM 1131 C CA . TRP A 1 147 ? 9.253 -4.778 2.338 1.00 90.88 147 TRP A CA 1
ATOM 1132 C C . TRP A 1 147 ? 7.848 -5.395 2.288 1.00 90.88 147 TRP A C 1
ATOM 1134 O O . TRP A 1 147 ? 7.292 -5.564 1.205 1.00 90.88 147 TRP A O 1
ATOM 1144 N N . THR A 1 148 ? 7.283 -5.757 3.439 1.00 94.44 148 THR A N 1
ATOM 1145 C CA . THR A 1 148 ? 5.972 -6.409 3.571 1.00 94.44 148 THR A CA 1
ATOM 1146 C C . THR A 1 148 ? 5.230 -5.850 4.780 1.00 94.44 148 THR A C 1
ATOM 1148 O O . THR A 1 148 ? 5.777 -5.066 5.554 1.00 94.44 148 THR A O 1
ATOM 1151 N N . GLY A 1 149 ? 3.992 -6.290 4.973 1.00 95.56 149 GLY A N 1
ATOM 1152 C CA . GLY A 1 149 ? 3.106 -5.770 6.001 1.00 95.56 149 GLY A CA 1
ATOM 1153 C C . GLY A 1 149 ? 2.133 -4.748 5.436 1.00 95.56 149 GLY A C 1
ATOM 1154 O O . GLY A 1 149 ? 2.262 -4.289 4.299 1.00 95.56 149 GLY A O 1
ATOM 1155 N N . MET A 1 150 ? 1.143 -4.402 6.250 1.00 96.81 150 MET A N 1
ATOM 1156 C CA . MET A 1 150 ? 0.198 -3.329 5.962 1.00 96.81 150 MET A CA 1
ATOM 1157 C C . MET A 1 150 ? 0.369 -2.190 6.943 1.00 96.81 150 MET A C 1
ATOM 1159 O O . MET A 1 150 ? 0.754 -2.382 8.097 1.00 96.81 150 MET A O 1
ATOM 1163 N N . TRP A 1 151 ? 0.020 -1.003 6.487 1.00 95.62 151 TRP A N 1
ATOM 1164 C CA . TRP A 1 151 ? -0.030 0.185 7.314 1.00 95.62 151 TRP A CA 1
ATOM 1165 C C . TRP A 1 151 ? -1.012 1.186 6.729 1.00 95.62 151 TRP A C 1
ATOM 1167 O O . TRP A 1 151 ? -1.492 1.040 5.608 1.00 95.62 151 TRP A O 1
ATOM 1177 N N . GLY A 1 152 ? -1.336 2.216 7.489 1.00 95.12 152 GLY A N 1
ATOM 1178 C CA . GLY A 1 152 ? -2.170 3.290 6.993 1.00 95.12 152 GLY A CA 1
ATOM 1179 C C . GLY A 1 152 ? -2.570 4.244 8.094 1.00 95.12 152 GLY A C 1
ATOM 1180 O O . GLY A 1 152 ? -2.010 4.262 9.191 1.00 95.12 152 GLY A O 1
ATOM 1181 N N . PHE A 1 153 ? -3.580 5.039 7.782 1.00 95.19 153 PHE A N 1
ATOM 1182 C CA . PHE A 1 153 ? -4.042 6.112 8.641 1.00 95.19 153 PHE A CA 1
ATOM 1183 C C . PHE A 1 153 ? -5.518 5.964 8.987 1.00 95.19 153 PHE A C 1
ATOM 1185 O O . PHE A 1 153 ? -6.324 5.419 8.227 1.00 95.19 153 PHE A O 1
ATOM 1192 N N . THR A 1 154 ? -5.860 6.501 10.148 1.00 96.50 154 THR A N 1
ATOM 1193 C CA . THR A 1 154 ? -7.210 6.620 10.700 1.00 96.50 154 THR A CA 1
ATOM 1194 C C . THR A 1 154 ? -7.447 8.066 11.127 1.00 96.50 154 THR A C 1
ATOM 1196 O O . THR A 1 154 ? -6.493 8.796 11.389 1.00 96.50 154 THR A O 1
ATOM 1199 N N . THR A 1 155 ? -8.700 8.505 11.222 1.00 96.00 155 THR A N 1
ATOM 1200 C CA . THR A 1 155 ? -9.039 9.868 11.684 1.00 96.00 155 THR A CA 1
ATOM 1201 C C . THR A 1 155 ? -8.697 10.141 13.154 1.00 96.00 155 THR A C 1
ATOM 1203 O O . THR A 1 155 ? -8.841 11.273 13.596 1.00 96.00 155 THR A O 1
ATOM 1206 N N . GLY A 1 156 ? -8.225 9.127 13.881 1.00 94.88 156 GLY A N 1
ATOM 1207 C CA . GLY A 1 156 ? -7.743 9.170 15.257 1.00 94.88 156 GLY A CA 1
ATOM 1208 C C . GLY A 1 156 ? -7.590 7.741 15.792 1.00 94.88 156 GLY A C 1
ATOM 1209 O O . GLY A 1 156 ? -7.807 6.777 15.062 1.00 94.88 156 GLY A O 1
ATOM 1210 N N . THR A 1 157 ? -7.226 7.583 17.063 1.00 95.19 157 THR A N 1
ATOM 1211 C CA . THR A 1 157 ? -6.997 6.261 17.684 1.00 95.19 157 THR A CA 1
ATOM 1212 C C . THR A 1 157 ? -8.202 5.724 18.460 1.00 95.19 157 THR A C 1
ATOM 1214 O O . THR A 1 157 ? -8.179 4.583 18.922 1.00 95.19 157 THR A O 1
ATOM 1217 N N . ASP A 1 158 ? -9.264 6.519 18.610 1.00 95.62 158 ASP A N 1
ATOM 1218 C CA . ASP A 1 158 ? -10.467 6.097 19.324 1.00 95.62 158 ASP A CA 1
ATOM 1219 C C . ASP A 1 158 ? -11.233 5.012 18.536 1.00 95.62 158 ASP A C 1
ATOM 1221 O O . ASP A 1 158 ? -11.301 5.074 17.309 1.00 95.62 158 ASP A O 1
ATOM 1225 N N . PRO A 1 159 ? -11.912 4.053 19.200 1.00 95.62 159 PRO A N 1
ATOM 1226 C CA . PRO A 1 159 ? -12.586 2.934 18.527 1.00 95.62 159 PRO A CA 1
ATOM 1227 C C . PRO A 1 159 ? -13.652 3.324 17.487 1.00 95.62 159 PRO A C 1
ATOM 1229 O O . PRO A 1 159 ? -14.006 2.506 16.638 1.00 95.62 159 PRO A O 1
ATOM 1232 N N . SER A 1 160 ? -14.204 4.540 17.575 1.00 96.19 160 SER A N 1
ATOM 1233 C CA . SER A 1 160 ? -15.187 5.083 16.627 1.00 96.19 160 SER A CA 1
ATOM 1234 C C . SER A 1 160 ? -14.575 5.824 15.441 1.00 96.19 160 SER A C 1
ATOM 1236 O O . SER A 1 160 ? -15.306 6.153 14.507 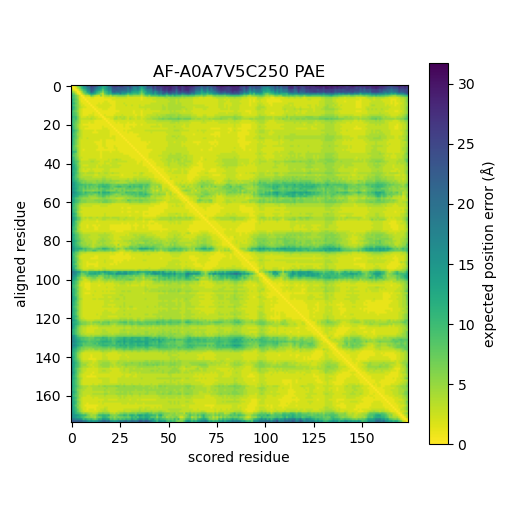1.00 96.19 160 SER A O 1
ATOM 1238 N N . GLU A 1 161 ? -13.278 6.121 15.491 1.00 96.94 161 GLU A N 1
ATOM 1239 C CA . GLU A 1 161 ? -12.553 6.737 14.384 1.00 96.94 161 GLU A CA 1
ATOM 1240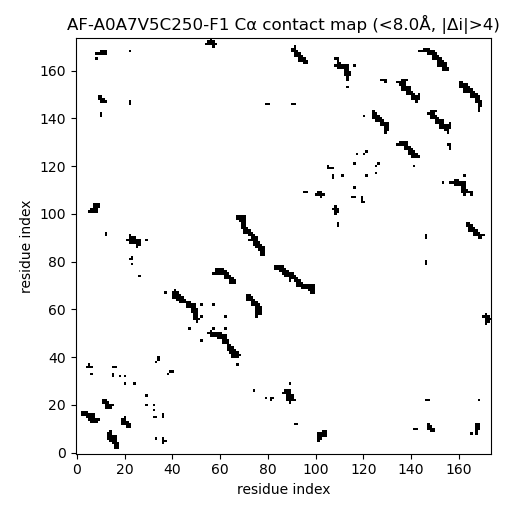 C C . GLU A 1 161 ? -12.476 5.765 13.213 1.00 96.94 161 GLU A C 1
ATOM 1242 O O . GLU A 1 161 ? -12.674 4.559 13.373 1.00 96.94 161 GLU A O 1
ATOM 1247 N N . ILE A 1 162 ? -12.239 6.292 12.017 1.00 96.31 162 ILE A N 1
ATOM 1248 C CA . ILE A 1 162 ? -12.368 5.521 10.783 1.00 96.31 162 ILE A CA 1
ATOM 1249 C C . ILE A 1 162 ? -11.041 5.397 10.050 1.00 96.31 162 ILE A C 1
ATOM 1251 O O . ILE A 1 162 ? -10.221 6.311 10.057 1.00 96.31 162 ILE A O 1
ATOM 1255 N N . VAL A 1 163 ? -10.859 4.269 9.371 1.00 96.69 163 VAL A N 1
ATOM 1256 C CA . VAL A 1 163 ? -9.750 4.010 8.454 1.00 96.69 163 VAL A CA 1
ATOM 1257 C C . VAL A 1 163 ? -9.896 4.909 7.231 1.00 96.69 163 VAL A C 1
ATOM 1259 O O . VAL A 1 163 ? -10.934 4.895 6.569 1.00 96.69 163 VAL A O 1
ATOM 1262 N N . VAL A 1 164 ? -8.849 5.673 6.919 1.00 95.38 164 VAL A N 1
ATOM 1263 C CA . VAL A 1 164 ? -8.794 6.599 5.772 1.00 95.38 164 VAL A CA 1
ATOM 1264 C C . VAL A 1 164 ? -7.726 6.232 4.751 1.00 95.38 164 VAL A C 1
ATOM 1266 O O . VAL A 1 164 ? -7.732 6.776 3.650 1.00 95.38 164 VAL A O 1
ATOM 1269 N N . SER A 1 165 ? -6.832 5.299 5.080 1.00 95.19 165 SER A N 1
ATOM 1270 C CA . SER A 1 165 ? -5.945 4.674 4.098 1.00 95.19 165 SER A CA 1
ATOM 1271 C C . SER A 1 165 ? -5.574 3.244 4.470 1.00 95.19 165 SER A C 1
ATOM 1273 O O . SER A 1 165 ? -5.549 2.883 5.652 1.00 95.19 165 SER A O 1
ATOM 1275 N N . ILE A 1 166 ? -5.306 2.443 3.437 1.00 96.69 166 ILE A N 1
ATOM 1276 C CA . ILE A 1 166 ? -4.831 1.063 3.532 1.00 96.69 166 ILE A CA 1
ATOM 1277 C C . ILE A 1 166 ? -3.689 0.895 2.535 1.00 96.69 166 ILE A C 1
ATOM 1279 O O . ILE A 1 166 ? -3.904 0.834 1.329 1.00 96.69 166 ILE A O 1
ATOM 1283 N N . ASN A 1 167 ? -2.479 0.790 3.052 1.00 96.25 167 ASN A N 1
ATOM 1284 C CA . ASN A 1 167 ? -1.257 0.669 2.280 1.00 96.25 167 ASN A CA 1
ATOM 1285 C C . ASN A 1 167 ? -0.580 -0.657 2.628 1.00 96.25 167 ASN A C 1
ATOM 1287 O O . ASN A 1 167 ? -0.867 -1.269 3.663 1.00 96.25 167 ASN A O 1
ATOM 1291 N N . GLY A 1 168 ? 0.316 -1.113 1.764 1.00 96.25 168 GLY A N 1
ATOM 1292 C CA . GLY A 1 168 ? 1.097 -2.311 2.027 1.00 96.25 168 GLY A CA 1
ATOM 1293 C C . GLY A 1 168 ? 2.459 -2.259 1.370 1.00 96.25 168 GLY A C 1
ATOM 1294 O O . GLY A 1 168 ? 2.643 -1.595 0.353 1.00 96.25 168 GLY A O 1
ATOM 1295 N N . GLY A 1 169 ? 3.405 -2.986 1.957 1.00 94.38 169 GLY A N 1
ATOM 1296 C CA . GLY A 1 169 ? 4.808 -2.913 1.579 1.00 94.38 169 GLY A CA 1
ATOM 1297 C C . GLY A 1 169 ? 5.444 -1.616 2.074 1.00 94.38 169 GLY A C 1
ATOM 1298 O O . GLY A 1 169 ? 5.006 -1.028 3.065 1.00 94.38 169 GLY A O 1
ATOM 1299 N N . ARG A 1 170 ? 6.493 -1.168 1.385 1.00 88.00 170 ARG A N 1
ATOM 1300 C CA . ARG A 1 170 ? 7.301 -0.017 1.812 1.00 88.00 170 ARG A CA 1
ATOM 1301 C C . ARG A 1 170 ? 6.782 1.301 1.234 1.00 88.00 170 ARG A C 1
ATOM 1303 O O . ARG A 1 170 ? 6.612 1.407 0.021 1.00 88.00 170 ARG A O 1
ATOM 1310 N N . GLY A 1 171 ? 6.571 2.322 2.059 1.00 79.50 171 GLY A N 1
ATOM 1311 C CA . GLY A 1 171 ? 6.143 3.643 1.583 1.00 79.50 171 GLY A CA 1
ATOM 1312 C C . GLY A 1 171 ? 7.253 4.397 0.842 1.00 79.50 171 GLY A C 1
ATOM 1313 O O . GLY A 1 171 ? 8.443 4.205 1.101 1.00 79.50 171 GLY A O 1
ATOM 1314 N N . CYS A 1 172 ? 6.884 5.292 -0.079 1.00 78.00 172 CYS A N 1
ATOM 1315 C CA . CYS A 1 172 ? 7.815 6.320 -0.554 1.00 78.00 172 CYS A CA 1
ATOM 1316 C C . CYS A 1 172 ? 7.873 7.475 0.458 1.00 78.00 172 CYS A C 1
ATOM 1318 O O . CYS A 1 172 ? 6.844 7.945 0.932 1.00 78.00 172 CYS A O 1
ATOM 1320 N N . GLY A 1 173 ? 9.074 7.977 0.760 1.00 64.88 173 GLY A N 1
ATOM 1321 C CA . GLY A 1 173 ? 9.284 9.045 1.747 1.00 64.88 173 GLY A CA 1
ATOM 1322 C C . GLY A 1 173 ? 9.552 8.572 3.181 1.00 64.88 173 GLY A C 1
ATOM 1323 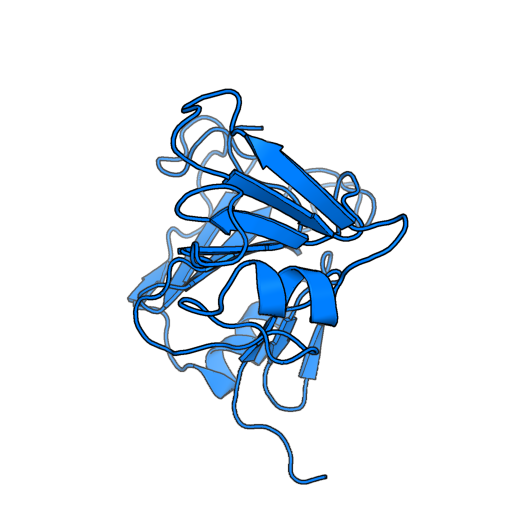O O . GLY A 1 173 ? 9.600 9.421 4.072 1.00 64.88 173 GLY A O 1
ATOM 1324 N N . GLU A 1 174 ? 9.749 7.264 3.383 1.00 57.75 174 GLU A N 1
ATOM 1325 C CA . GLU A 1 174 ? 10.246 6.662 4.635 1.00 57.75 174 GLU A CA 1
ATOM 1326 C C . GLU A 1 174 ? 11.768 6.788 4.814 1.00 57.75 174 GLU A C 1
ATOM 1328 O O . GLU A 1 174 ? 12.519 6.586 3.826 1.00 57.75 174 GLU A O 1
#

Sequence (174 aa):
MPPSTEVVLTDEGIQAGGTWVYFGMREEETMEAVTAVLGDPEVDSGWIDALSSPFGVCPPPLVRVVEWGGFSLYFTQADSDFWLGGVRHFFSYEYVGAPPEFATDRGIRIGSTVAELEAAYGGPRFELIESPLDPAVGFWSYDLAEWTGMWGFTTGTDPSEIVVSINGGRGCGE

Solvent-accessible surface area (backbone atoms only — not comparable to full-atom values): 8873 Å² total; per-residue (Å²): 128,81,72,48,77,46,57,31,43,40,46,60,34,36,33,32,31,80,41,82,40,42,50,52,34,43,44,68,63,43,50,54,44,40,36,75,57,73,42,83,62,80,43,68,70,51,82,39,53,6,83,74,37,93,76,37,50,36,62,52,63,29,29,30,46,38,26,41,80,25,35,37,44,34,30,30,29,26,70,53,100,73,39,76,87,53,52,52,18,30,37,25,41,41,31,56,70,38,58,71,90,53,34,30,85,74,68,51,33,65,68,35,31,40,49,55,48,44,72,63,52,56,57,97,54,35,49,76,41,63,27,93,89,42,74,67,28,11,34,37,36,34,58,72,49,86,55,30,8,23,34,36,35,20,64,26,77,50,54,83,25,29,29,52,32,56,27,21,30,42,70,53,60,116

Radius of gyration: 15.6 Å; Cα contacts (8 Å, |Δi|>4): 430; chains: 1; bounding box: 37×35×37 Å

Foldseek 3Di:
DQFALAWAQDQQGIDLGNDDAGALAAPVVNCVSNCSRQNAFPDKPDWDAQCPDPQARDADGIKIWTHDFQKIWIWFQHDDPNDDDRGITTQKMKGQDTPPWYYHPQGATFFDFLLSVCVRQNDPQKDWAQDPVHNQKIKIWGNDDQRGTKIAIWSHNDRGITTRMIMTTHGHHD

Mean predicted aligned error: 4.38 Å

Nearest PDB structures (foldseek):
  9en5-assembly1_A  TM=5.209E-01  e=5.473E+00  Saccharomyces cerevisiae S288C
  3bdr-assembly1_A-2  TM=2.078E-01  e=6.485E+00  Synechococcus elongatus